Protein AF-A0A8B8C0D7-F1 (afdb_monomer_lite)

Structure (mmCIF, N/CA/C/O backbone):
data_AF-A0A8B8C0D7-F1
#
_entry.id   AF-A0A8B8C0D7-F1
#
loop_
_atom_site.group_PDB
_atom_site.id
_atom_site.type_symbol
_atom_site.label_atom_id
_atom_site.label_alt_id
_atom_site.label_comp_id
_atom_site.label_asym_id
_atom_site.label_entity_id
_atom_site.label_seq_id
_atom_site.pdbx_PDB_ins_code
_atom_site.Cartn_x
_atom_site.Cartn_y
_atom_site.Cartn_z
_atom_site.occupancy
_atom_site.B_iso_or_equiv
_atom_site.auth_seq_id
_atom_site.auth_comp_id
_atom_site.auth_asym_id
_atom_site.auth_atom_id
_atom_site.pdbx_PDB_model_num
ATOM 1 N N . MET A 1 1 ? -7.163 6.915 14.877 1.00 91.88 1 MET A N 1
ATOM 2 C CA . MET A 1 1 ? -5.718 7.206 14.877 1.00 91.88 1 MET A CA 1
ATOM 3 C C . MET A 1 1 ? -5.499 8.555 14.235 1.00 91.88 1 MET A C 1
ATOM 5 O O . MET A 1 1 ? -6.005 8.789 13.142 1.00 91.88 1 MET A O 1
ATOM 9 N N . ASN A 1 2 ? -4.815 9.434 14.960 1.00 86.81 2 ASN A N 1
ATOM 10 C CA . ASN A 1 2 ? -4.414 10.764 14.515 1.00 86.81 2 ASN A CA 1
ATOM 11 C C . ASN A 1 2 ? -2.923 10.768 14.132 1.00 86.81 2 ASN A C 1
ATOM 13 O O . ASN A 1 2 ? -2.223 9.763 14.291 1.00 86.81 2 ASN A O 1
ATOM 17 N N . THR A 1 3 ? -2.443 11.917 13.668 1.00 92.38 3 THR A N 1
ATOM 18 C CA . THR A 1 3 ? -1.058 12.154 13.246 1.00 92.38 3 THR A CA 1
ATOM 19 C C . THR A 1 3 ? -0.028 11.743 14.313 1.00 92.38 3 THR A C 1
ATOM 21 O O . THR A 1 3 ? 0.930 11.038 14.000 1.00 92.38 3 THR A O 1
ATOM 24 N N . ASP A 1 4 ? -0.267 12.049 15.593 1.00 93.44 4 ASP A N 1
ATOM 25 C CA . ASP A 1 4 ? 0.652 11.710 16.698 1.00 93.44 4 ASP A CA 1
ATOM 26 C C . ASP A 1 4 ? 0.852 10.205 16.900 1.00 93.44 4 ASP A C 1
ATOM 28 O O . ASP A 1 4 ? 1.924 9.746 17.308 1.00 93.44 4 ASP A O 1
ATOM 32 N N . PHE A 1 5 ? -0.195 9.406 16.678 1.00 93.12 5 PHE A N 1
ATOM 33 C CA . PHE A 1 5 ? -0.072 7.953 16.754 1.00 93.12 5 PHE A CA 1
ATOM 34 C C . PHE A 1 5 ? 0.804 7.423 15.615 1.00 93.12 5 PHE A C 1
ATOM 36 O O . PHE A 1 5 ? 1.682 6.595 15.854 1.00 93.12 5 PHE A O 1
ATOM 43 N N . ILE A 1 6 ? 0.608 7.946 14.403 1.00 93.69 6 ILE A N 1
ATOM 44 C CA . ILE A 1 6 ? 1.348 7.531 13.206 1.00 93.69 6 ILE A CA 1
ATOM 45 C C . ILE A 1 6 ? 2.828 7.890 13.336 1.00 93.69 6 ILE A C 1
ATOM 47 O O . ILE A 1 6 ? 3.685 7.048 13.077 1.00 93.69 6 ILE A O 1
ATOM 51 N N . ILE A 1 7 ? 3.142 9.098 13.814 1.00 94.38 7 ILE A N 1
ATOM 52 C CA . ILE A 1 7 ? 4.524 9.550 14.044 1.00 94.38 7 ILE A CA 1
ATOM 53 C C . ILE A 1 7 ? 5.282 8.580 14.953 1.00 94.38 7 ILE A C 1
ATOM 55 O O . ILE A 1 7 ? 6.416 8.208 14.652 1.00 94.38 7 ILE A O 1
ATOM 59 N N . ARG A 1 8 ? 4.654 8.126 16.043 1.00 95.44 8 ARG A N 1
ATOM 60 C CA . ARG A 1 8 ? 5.284 7.208 17.006 1.00 95.44 8 ARG A CA 1
ATOM 61 C C . ARG A 1 8 ? 5.615 5.836 16.419 1.00 95.44 8 ARG A C 1
ATOM 63 O O . ARG A 1 8 ? 6.541 5.192 16.900 1.00 95.44 8 ARG A O 1
ATOM 70 N N . HIS A 1 9 ? 4.906 5.415 15.375 1.00 94.69 9 HIS A N 1
ATOM 71 C CA . HIS A 1 9 ? 5.051 4.088 14.773 1.00 94.69 9 HIS A CA 1
ATOM 72 C C . HIS A 1 9 ? 5.663 4.116 13.369 1.00 94.69 9 HIS A C 1
ATOM 74 O O . HIS A 1 9 ? 5.834 3.073 12.740 1.00 94.69 9 HIS A O 1
ATOM 80 N N . VAL A 1 10 ? 6.060 5.297 12.894 1.00 92.06 10 VAL A N 1
ATOM 81 C CA . VAL A 1 10 ? 6.500 5.545 11.518 1.00 92.06 10 VAL A CA 1
ATOM 82 C C . VAL A 1 10 ? 7.591 4.584 11.042 1.00 92.06 10 VAL A C 1
ATOM 84 O O . VAL A 1 10 ? 7.508 4.043 9.944 1.00 92.06 10 VAL A O 1
ATOM 87 N N . ASN A 1 11 ? 8.598 4.324 11.878 1.00 92.75 11 ASN A N 1
ATOM 88 C CA . ASN A 1 11 ? 9.722 3.465 11.509 1.00 92.75 11 ASN A CA 1
ATOM 89 C C . ASN A 1 11 ? 9.297 2.000 11.399 1.00 92.75 11 ASN A C 1
ATOM 91 O O . ASN A 1 11 ? 9.742 1.308 10.490 1.00 92.75 11 ASN A O 1
ATOM 95 N N . SER A 1 12 ? 8.414 1.548 12.293 1.00 92.94 12 SER A N 1
ATOM 96 C CA . SER A 1 12 ? 7.877 0.190 12.238 1.00 92.94 12 SER A CA 1
ATOM 97 C C . SER A 1 12 ? 7.026 -0.007 10.990 1.00 92.94 12 SER A C 1
ATOM 99 O O . SER A 1 12 ? 7.194 -1.013 10.318 1.00 92.94 12 SER A O 1
ATOM 101 N N . ILE A 1 13 ? 6.174 0.963 10.644 1.00 92.69 13 ILE A N 1
ATOM 102 C CA . ILE A 1 13 ? 5.335 0.887 9.443 1.00 92.69 13 ILE A CA 1
ATOM 103 C C . ILE A 1 13 ? 6.208 0.791 8.199 1.00 92.69 13 ILE A C 1
ATOM 105 O O . ILE A 1 13 ? 6.024 -0.134 7.418 1.00 92.69 13 ILE A O 1
ATOM 109 N N . VAL A 1 14 ? 7.164 1.718 8.036 1.00 92.88 14 VAL A N 1
ATOM 110 C CA . VAL A 1 14 ? 8.080 1.746 6.883 1.00 92.88 14 VAL A CA 1
ATOM 111 C C . VAL A 1 14 ? 8.821 0.421 6.755 1.00 92.88 14 VAL A C 1
ATOM 113 O O . VAL A 1 14 ? 8.879 -0.127 5.660 1.00 92.88 14 VAL A O 1
ATOM 116 N N . HIS A 1 15 ? 9.334 -0.113 7.864 1.00 91.75 15 HIS A N 1
ATOM 117 C CA . HIS A 1 15 ? 10.017 -1.399 7.861 1.00 91.75 15 HIS A CA 1
ATOM 118 C C . HIS A 1 15 ? 9.101 -2.528 7.376 1.00 91.75 15 HIS A C 1
ATOM 120 O O . HIS A 1 15 ? 9.443 -3.221 6.424 1.00 91.75 15 HIS A O 1
ATOM 126 N N . THR A 1 16 ? 7.899 -2.650 7.942 1.00 90.06 16 THR A N 1
ATOM 127 C CA . THR A 1 16 ? 6.956 -3.703 7.554 1.00 90.06 16 THR A CA 1
ATOM 128 C C . THR A 1 16 ? 6.542 -3.599 6.088 1.00 90.06 16 THR A C 1
ATOM 130 O O . THR A 1 16 ? 6.555 -4.596 5.374 1.00 90.06 16 THR A O 1
ATOM 133 N N . VAL A 1 17 ? 6.219 -2.406 5.579 1.00 91.75 17 VAL A N 1
ATOM 134 C CA . VAL A 1 17 ? 5.847 -2.286 4.158 1.00 91.75 17 VAL A CA 1
ATOM 135 C C . VAL A 1 17 ? 7.032 -2.522 3.216 1.00 91.75 17 VAL A C 1
ATOM 137 O O . VAL A 1 17 ? 6.827 -2.981 2.093 1.00 91.75 17 VAL A O 1
ATOM 140 N N . GLN A 1 18 ? 8.268 -2.262 3.654 1.00 91.88 18 GLN A N 1
ATOM 141 C CA . GLN A 1 18 ? 9.473 -2.641 2.911 1.00 91.88 18 GLN A CA 1
ATOM 142 C C . GLN A 1 18 ? 9.661 -4.159 2.872 1.00 91.88 18 GLN A C 1
ATOM 144 O O . GLN A 1 18 ? 9.991 -4.690 1.814 1.00 91.88 18 GLN A O 1
ATOM 149 N N . GLU A 1 19 ? 9.424 -4.859 3.983 1.00 90.06 19 GLU A N 1
ATOM 150 C CA . GLU A 1 19 ? 9.441 -6.327 4.023 1.00 90.06 19 GLU A CA 1
ATOM 151 C C . GLU A 1 19 ? 8.391 -6.920 3.083 1.00 90.06 19 GLU A C 1
ATOM 153 O O . GLU A 1 19 ? 8.701 -7.829 2.317 1.00 90.06 19 GLU A O 1
ATOM 158 N N . ILE A 1 20 ? 7.177 -6.358 3.074 1.00 90.81 20 ILE A N 1
ATOM 159 C CA . ILE A 1 20 ? 6.107 -6.761 2.153 1.00 90.81 20 ILE A CA 1
ATOM 160 C C . ILE A 1 20 ? 6.536 -6.554 0.701 1.00 90.81 20 ILE A C 1
ATOM 162 O O . ILE A 1 20 ? 6.478 -7.477 -0.099 1.00 90.81 20 ILE A O 1
ATOM 166 N N . MET A 1 21 ? 7.005 -5.354 0.361 1.00 91.50 21 MET A N 1
ATOM 167 C CA . MET A 1 21 ? 7.424 -5.010 -0.999 1.00 91.50 21 MET A CA 1
ATOM 168 C C . MET A 1 21 ? 8.555 -5.898 -1.526 1.00 91.50 21 MET A C 1
ATOM 170 O O . MET A 1 21 ? 8.595 -6.198 -2.719 1.00 91.50 21 MET A O 1
ATOM 174 N N . ASN A 1 22 ? 9.473 -6.294 -0.647 1.00 91.25 22 ASN A N 1
ATOM 175 C CA . ASN A 1 22 ? 10.624 -7.125 -0.985 1.00 91.25 22 ASN A CA 1
ATOM 176 C C . ASN A 1 22 ? 10.360 -8.623 -0.803 1.00 91.25 22 ASN A C 1
ATOM 178 O O . ASN A 1 22 ? 11.262 -9.431 -1.043 1.00 91.25 22 ASN A O 1
ATOM 182 N N . CYS A 1 23 ? 9.145 -9.005 -0.407 1.00 88.38 23 CYS A N 1
ATOM 183 C CA . CYS A 1 23 ? 8.734 -10.394 -0.386 1.00 88.38 23 CYS A CA 1
ATOM 184 C C . CYS A 1 23 ? 8.719 -10.940 -1.817 1.00 88.38 23 CYS A C 1
ATOM 186 O O . CYS A 1 23 ? 8.196 -10.310 -2.733 1.00 88.38 23 CYS A O 1
ATOM 188 N N . SER A 1 24 ? 9.296 -12.122 -2.016 1.00 71.19 24 SER A N 1
ATOM 189 C CA . SER A 1 24 ? 9.140 -12.883 -3.251 1.00 71.19 24 SER A CA 1
ATOM 190 C C . SER A 1 24 ? 8.307 -14.131 -2.975 1.00 71.19 24 SER A C 1
ATOM 192 O O . SER A 1 24 ? 8.417 -14.742 -1.908 1.00 71.19 24 SER A O 1
ATOM 194 N N . LEU A 1 25 ? 7.497 -14.543 -3.956 1.00 65.62 25 LEU A N 1
ATOM 195 C CA . LEU A 1 25 ? 6.599 -15.707 -3.864 1.00 65.62 25 LEU A CA 1
ATOM 196 C C . LEU A 1 25 ? 7.310 -16.994 -3.397 1.00 65.62 25 LEU A C 1
ATOM 198 O O . LEU A 1 25 ? 6.703 -17.856 -2.773 1.00 65.62 25 LEU A O 1
ATOM 202 N N . THR A 1 26 ? 8.613 -17.121 -3.659 1.00 61.94 26 THR A N 1
ATOM 203 C CA . THR A 1 26 ? 9.415 -18.315 -3.348 1.00 61.94 26 THR A CA 1
ATOM 204 C C . THR A 1 26 ? 9.836 -18.447 -1.880 1.00 61.94 26 THR A C 1
ATOM 206 O O . THR A 1 26 ? 10.323 -19.510 -1.496 1.00 61.94 26 THR A O 1
ATOM 209 N N . LYS A 1 27 ? 9.683 -17.402 -1.054 1.00 58.84 27 LYS A N 1
ATOM 210 C CA . LYS A 1 27 ? 10.124 -17.377 0.359 1.00 58.84 27 LYS A CA 1
ATOM 211 C C . LYS A 1 27 ? 9.034 -16.918 1.332 1.00 58.84 27 LYS A C 1
ATOM 213 O O . LYS A 1 27 ? 9.340 -16.514 2.451 1.00 58.84 27 LYS A O 1
ATOM 218 N N . CYS A 1 28 ? 7.782 -16.949 0.895 1.00 65.06 28 CYS A N 1
ATOM 219 C CA . CYS A 1 28 ? 6.671 -16.356 1.617 1.00 65.06 28 CYS A CA 1
ATOM 220 C C . CYS A 1 28 ? 5.963 -17.359 2.549 1.00 65.06 28 CYS A C 1
ATOM 222 O O . CYS A 1 28 ? 5.575 -18.444 2.117 1.00 65.06 28 CYS A O 1
ATOM 224 N N . ASP A 1 29 ? 5.751 -16.966 3.810 1.00 60.62 29 ASP A N 1
ATOM 225 C CA . ASP A 1 29 ? 4.676 -17.503 4.651 1.00 60.62 29 ASP A CA 1
ATOM 226 C C . ASP A 1 29 ? 3.461 -16.577 4.466 1.00 60.62 29 ASP A C 1
ATOM 228 O O . ASP A 1 29 ? 3.431 -15.466 4.992 1.00 60.62 29 ASP A O 1
ATOM 232 N N . ALA A 1 30 ? 2.503 -17.003 3.636 1.00 58.44 30 ALA A N 1
ATOM 233 C CA . ALA A 1 30 ? 1.482 -16.179 2.967 1.00 58.44 30 ALA A CA 1
ATOM 234 C C . ALA A 1 30 ? 0.504 -15.406 3.874 1.00 58.44 30 ALA A C 1
ATOM 236 O O . ALA A 1 30 ? -0.431 -14.773 3.389 1.00 58.44 30 ALA A O 1
ATOM 237 N N . THR A 1 31 ? 0.674 -15.441 5.191 1.00 60.56 31 THR A N 1
ATOM 238 C CA . THR A 1 31 ? -0.367 -15.034 6.139 1.00 60.56 31 THR A CA 1
ATOM 239 C C . THR A 1 31 ? -0.531 -13.519 6.326 1.00 60.56 31 THR A C 1
ATOM 241 O O . THR A 1 31 ? -1.497 -13.115 6.975 1.00 60.56 31 THR A O 1
ATOM 244 N N . GLN A 1 32 ? 0.360 -12.667 5.791 1.00 70.50 32 GLN A N 1
ATOM 245 C CA . GLN A 1 32 ? 0.400 -11.235 6.167 1.00 70.50 32 GLN A CA 1
ATOM 246 C C . GLN A 1 32 ? 0.506 -10.215 5.019 1.00 70.50 32 GLN A C 1
ATOM 248 O O . GLN A 1 32 ? 0.635 -9.025 5.294 1.00 70.50 32 GLN A O 1
ATOM 253 N N . HIS A 1 33 ? 0.455 -10.633 3.751 1.00 80.38 33 HIS A N 1
ATOM 254 C CA . HIS A 1 33 ? 0.570 -9.701 2.614 1.00 80.38 33 HIS A CA 1
ATOM 255 C C . HIS A 1 33 ? -0.037 -10.227 1.306 1.00 80.38 33 HIS A C 1
ATOM 257 O O . HIS A 1 33 ? 0.522 -10.060 0.223 1.00 80.38 33 HIS A O 1
ATOM 263 N N . GLU A 1 34 ? -1.214 -10.844 1.396 1.00 88.31 34 GLU A N 1
ATOM 264 C CA . GLU A 1 34 ? -1.964 -11.380 0.250 1.00 88.31 34 GLU A CA 1
ATOM 265 C C . GLU A 1 34 ? -2.118 -10.356 -0.890 1.00 88.31 34 GLU A C 1
ATOM 267 O O . GLU A 1 34 ? -1.783 -10.661 -2.032 1.00 88.31 34 GLU A O 1
ATOM 272 N N . ARG A 1 35 ? -2.467 -9.096 -0.577 1.00 91.31 35 ARG A N 1
ATOM 273 C CA . ARG A 1 35 ? -2.592 -8.007 -1.569 1.00 91.31 35 ARG A CA 1
ATOM 274 C C . ARG A 1 35 ? -1.337 -7.773 -2.409 1.00 91.31 35 ARG A C 1
ATOM 276 O O . ARG A 1 35 ? -1.439 -7.361 -3.563 1.00 91.31 35 ARG A O 1
ATOM 283 N N . HIS A 1 36 ? -0.150 -7.976 -1.837 1.00 92.50 36 HIS A N 1
ATOM 284 C CA . HIS A 1 36 ? 1.102 -7.843 -2.581 1.00 92.50 36 HIS A CA 1
ATOM 285 C C . HIS A 1 36 ? 1.232 -8.957 -3.624 1.00 92.50 36 HIS A C 1
ATOM 287 O O . HIS A 1 36 ? 1.577 -8.681 -4.771 1.00 92.50 36 HIS A O 1
ATOM 293 N N . HIS A 1 37 ? 0.900 -10.192 -3.252 1.00 90.75 37 HIS A N 1
ATOM 294 C CA . HIS A 1 37 ? 0.949 -11.331 -4.165 1.00 90.75 37 HIS A CA 1
ATOM 295 C C . HIS A 1 37 ? -0.131 -11.271 -5.240 1.00 90.75 37 HIS A C 1
ATOM 297 O O . HIS A 1 37 ? 0.189 -11.483 -6.405 1.00 90.75 37 HIS A O 1
ATOM 303 N N . GLU A 1 38 ? -1.358 -10.881 -4.886 1.00 91.75 38 GLU A N 1
ATOM 304 C CA . GLU A 1 38 ? -2.419 -10.620 -5.867 1.00 91.75 38 GLU A CA 1
ATOM 305 C C . GLU A 1 38 ? -1.968 -9.591 -6.913 1.00 91.75 38 GLU A C 1
ATOM 307 O O . GLU A 1 38 ? -2.233 -9.748 -8.104 1.00 91.75 38 GLU A O 1
ATOM 312 N N . PHE A 1 39 ? -1.250 -8.548 -6.480 1.00 93.31 39 PHE A N 1
ATOM 313 C CA . PHE A 1 39 ? -0.713 -7.545 -7.393 1.00 93.31 39 PHE A CA 1
ATOM 314 C C . PHE A 1 39 ? 0.405 -8.093 -8.280 1.00 93.31 39 PHE A C 1
ATOM 316 O O . PHE A 1 39 ? 0.445 -7.750 -9.456 1.00 93.31 39 PHE A O 1
ATOM 323 N N . LEU A 1 40 ? 1.322 -8.906 -7.747 1.00 91.50 40 LEU A N 1
ATOM 324 C CA . LEU A 1 40 ? 2.380 -9.523 -8.555 1.00 91.50 40 LEU A CA 1
ATOM 325 C C . LEU A 1 40 ? 1.816 -10.476 -9.614 1.00 91.50 40 LEU A C 1
ATOM 327 O O . LEU A 1 40 ? 2.356 -10.539 -10.717 1.00 91.50 40 LEU A O 1
ATOM 331 N N . GLU A 1 41 ? 0.750 -11.202 -9.280 1.00 91.50 41 GLU A N 1
ATOM 332 C CA . GLU A 1 41 ? 0.109 -12.160 -10.178 1.00 91.50 41 GLU A CA 1
ATOM 333 C C . GLU A 1 41 ? -0.668 -11.462 -11.304 1.00 91.50 41 GLU A C 1
ATOM 335 O O . GLU A 1 41 ? -0.486 -11.801 -12.474 1.00 91.50 41 GLU A O 1
ATOM 340 N N . ASP A 1 42 ? -1.506 -10.470 -10.972 1.00 92.50 42 ASP A N 1
ATOM 341 C CA . ASP A 1 42 ? -2.313 -9.738 -11.957 1.00 92.50 42 ASP A CA 1
ATOM 342 C C . ASP A 1 42 ? -2.541 -8.259 -11.557 1.00 92.50 42 ASP A C 1
ATOM 344 O O . ASP A 1 42 ? -3.577 -7.899 -10.973 1.00 92.50 42 ASP A O 1
ATOM 348 N N . PRO A 1 43 ? -1.607 -7.353 -11.918 1.00 92.25 43 PRO A N 1
ATOM 349 C CA . PRO A 1 43 ? -1.733 -5.924 -11.632 1.00 92.25 43 PRO A CA 1
ATOM 350 C C . PRO A 1 43 ? -2.987 -5.282 -12.247 1.00 92.25 43 PRO A C 1
ATOM 352 O O . PRO A 1 43 ? -3.556 -4.344 -11.677 1.00 92.25 43 PRO A O 1
ATOM 355 N N . GLU A 1 44 ? -3.427 -5.755 -13.419 1.00 92.12 44 GLU A N 1
ATOM 356 C CA . GLU A 1 44 ? -4.585 -5.194 -14.119 1.00 92.12 44 GLU A CA 1
ATOM 357 C C . GLU A 1 44 ? -5.891 -5.542 -13.417 1.00 92.12 44 GLU A C 1
ATOM 359 O O . GLU A 1 44 ? -6.772 -4.683 -13.287 1.00 92.12 44 GLU A O 1
ATOM 364 N N . LYS A 1 45 ? -6.029 -6.786 -12.955 1.00 93.25 45 LYS A N 1
ATOM 365 C CA . LYS A 1 45 ? -7.172 -7.208 -12.148 1.00 93.25 45 LYS A CA 1
ATOM 366 C C . LYS A 1 45 ? -7.223 -6.429 -10.843 1.00 93.25 45 LYS A C 1
ATOM 368 O O . LYS A 1 45 ? -8.260 -5.837 -10.550 1.00 93.25 45 LYS A O 1
ATOM 373 N N . VAL A 1 46 ? -6.103 -6.313 -10.122 1.00 93.44 46 VAL A N 1
ATOM 374 C CA . VAL A 1 46 ? -6.054 -5.514 -8.884 1.00 93.44 46 VAL A CA 1
ATOM 375 C C . VAL A 1 46 ? -6.465 -4.066 -9.147 1.00 93.44 46 VAL A C 1
ATOM 377 O O . VAL A 1 46 ? -7.244 -3.504 -8.374 1.00 93.44 46 VAL A O 1
ATOM 380 N N . TYR A 1 47 ? -6.019 -3.464 -10.252 1.00 91.62 47 TYR A N 1
ATOM 381 C CA . TYR A 1 47 ? -6.474 -2.133 -10.651 1.00 91.62 47 TYR A CA 1
ATOM 382 C C . TYR A 1 47 ? -7.993 -2.084 -10.868 1.00 91.62 47 TYR A C 1
ATOM 384 O O . TYR A 1 47 ? -8.672 -1.248 -10.264 1.00 91.62 47 TYR A O 1
ATOM 392 N N . LYS A 1 48 ? -8.549 -2.979 -11.695 1.00 90.88 48 LYS A N 1
ATOM 393 C CA . LYS A 1 48 ? -9.993 -3.022 -11.991 1.00 90.88 48 LYS A CA 1
ATOM 394 C C . LYS A 1 48 ? -10.816 -3.174 -10.713 1.00 90.88 48 LYS A C 1
ATOM 396 O O . LYS A 1 48 ? -11.774 -2.426 -10.531 1.00 90.88 48 LYS A O 1
ATOM 401 N N . ASP A 1 49 ? -10.367 -4.022 -9.797 1.00 91.12 49 ASP A N 1
ATOM 402 C CA . ASP A 1 49 ? -11.067 -4.323 -8.551 1.00 91.12 49 ASP A CA 1
ATOM 403 C C . ASP A 1 49 ? -10.969 -3.200 -7.506 1.00 91.12 49 ASP A C 1
ATOM 405 O O . ASP A 1 49 ? -11.806 -3.140 -6.605 1.00 91.12 49 ASP A O 1
ATOM 409 N N . ASN A 1 50 ? -9.973 -2.307 -7.591 1.00 91.69 50 ASN A N 1
ATOM 410 C CA . ASN A 1 50 ? -9.693 -1.324 -6.533 1.00 91.69 50 ASN A CA 1
ATOM 411 C C . ASN A 1 50 ? -9.787 0.150 -6.956 1.00 91.69 50 ASN A C 1
ATOM 413 O O . ASN A 1 50 ? -9.951 1.008 -6.090 1.00 91.69 50 ASN A O 1
ATOM 417 N N . HIS A 1 51 ? -9.710 0.493 -8.245 1.00 89.81 51 HIS A N 1
ATOM 418 C CA . HIS A 1 51 ? -9.616 1.898 -8.674 1.00 89.81 51 HIS A CA 1
ATOM 419 C C . HIS A 1 51 ? -10.841 2.763 -8.336 1.00 89.81 51 HIS A C 1
ATOM 421 O O . HIS A 1 51 ? -10.697 3.979 -8.197 1.00 89.81 51 HIS A O 1
ATOM 427 N N . LEU A 1 52 ? -12.011 2.145 -8.147 1.00 90.31 52 LEU A N 1
ATOM 428 C CA . LEU A 1 52 ? -13.256 2.804 -7.724 1.00 90.31 52 LEU A CA 1
ATOM 429 C C . LEU A 1 52 ? -13.585 2.591 -6.242 1.00 90.31 52 LEU A C 1
ATOM 431 O O . LEU A 1 52 ? -14.692 2.921 -5.815 1.00 90.31 52 LEU A O 1
ATOM 435 N N . LYS A 1 53 ? -12.654 2.029 -5.466 1.00 90.56 53 LYS A N 1
ATOM 436 C CA . LYS A 1 53 ? -12.820 1.813 -4.031 1.00 90.56 53 LYS A CA 1
ATOM 437 C C . LYS A 1 53 ? -12.147 2.921 -3.220 1.00 90.56 53 LYS A C 1
ATOM 439 O O . LYS A 1 53 ? -11.087 3.432 -3.591 1.00 90.56 53 LYS A O 1
ATOM 444 N N . TYR A 1 54 ? -12.778 3.315 -2.119 1.00 89.31 54 TYR A N 1
ATOM 445 C CA . TYR A 1 54 ? -12.326 4.387 -1.224 1.00 89.31 54 TYR A CA 1
ATOM 446 C C . TYR A 1 54 ? -12.777 4.114 0.222 1.00 89.31 54 TYR A C 1
ATOM 448 O O . TYR A 1 54 ? -13.478 3.146 0.490 1.00 89.31 54 TYR A O 1
ATOM 456 N N . CYS A 1 55 ? -12.365 4.958 1.173 1.00 91.44 55 CYS A N 1
ATOM 457 C CA . CYS A 1 55 ? -12.714 4.852 2.601 1.00 91.44 55 CYS A CA 1
ATOM 458 C C . CYS A 1 55 ? -12.150 3.636 3.371 1.00 91.44 55 CYS A C 1
ATOM 460 O O . CYS A 1 55 ? -12.614 3.347 4.479 1.00 91.44 55 CYS A O 1
ATOM 462 N N . PHE A 1 56 ? -11.110 2.974 2.860 1.00 95.19 56 PHE A N 1
ATOM 463 C CA . PHE A 1 56 ? -10.424 1.888 3.568 1.00 95.19 56 PHE A CA 1
ATOM 464 C C . PHE A 1 56 ? -9.922 2.320 4.961 1.00 95.19 56 PHE A C 1
ATOM 466 O O . PHE A 1 56 ? -9.201 3.309 5.094 1.00 95.19 56 PHE A O 1
ATOM 473 N N . GLY A 1 57 ? -10.309 1.586 6.007 1.00 95.75 57 GLY A N 1
ATOM 474 C CA . GLY A 1 57 ? -9.898 1.836 7.392 1.00 95.75 57 GLY A CA 1
ATOM 475 C C . GLY A 1 57 ? -10.472 3.093 8.062 1.00 95.75 57 GLY A C 1
ATOM 476 O O . GLY A 1 57 ? -10.020 3.445 9.149 1.00 95.75 57 GLY A O 1
ATOM 477 N N . THR A 1 58 ? -11.474 3.769 7.493 1.00 94.81 58 THR A N 1
ATOM 478 C CA . THR A 1 58 ? -11.988 5.071 7.993 1.00 94.81 58 THR A CA 1
ATOM 479 C C . THR A 1 58 ? -12.567 5.053 9.412 1.00 94.81 58 THR A C 1
ATOM 481 O O . THR A 1 58 ? -12.623 6.094 10.061 1.00 94.81 58 THR A O 1
ATOM 484 N N . LYS A 1 59 ? -12.940 3.884 9.951 1.00 95.25 59 LYS A N 1
ATOM 485 C CA . LYS A 1 59 ? -13.286 3.733 11.382 1.00 95.25 59 LYS A CA 1
ATOM 486 C C . LYS A 1 59 ? -12.079 3.883 12.314 1.00 95.25 59 LYS A C 1
ATOM 488 O O . LYS A 1 59 ? -12.249 4.158 13.498 1.00 95.25 59 LYS A O 1
ATOM 493 N N . TYR A 1 60 ? -10.872 3.674 11.796 1.00 96.31 60 TYR A N 1
ATOM 494 C CA . TYR A 1 60 ? -9.643 3.572 12.574 1.00 96.31 60 TYR A CA 1
ATOM 495 C C . TYR A 1 60 ? -8.672 4.717 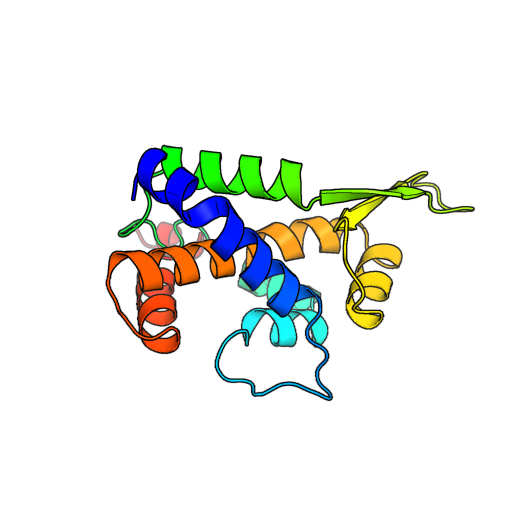12.325 1.00 96.31 60 TYR A C 1
ATOM 497 O O . TYR A 1 60 ? -7.908 5.050 13.226 1.00 96.31 60 TYR A O 1
ATOM 505 N N . ILE A 1 61 ? -8.680 5.341 11.150 1.00 95.50 61 ILE A N 1
ATOM 506 C CA . ILE A 1 61 ? -7.784 6.447 10.796 1.00 95.50 61 ILE A CA 1
ATOM 507 C C . ILE A 1 61 ? -8.596 7.662 10.346 1.00 95.50 61 ILE A C 1
ATOM 509 O O . ILE A 1 61 ? -9.565 7.530 9.602 1.00 95.50 61 ILE A O 1
ATOM 513 N N . THR A 1 62 ? -8.231 8.848 10.841 1.00 94.88 62 THR A N 1
ATOM 514 C CA . THR A 1 62 ? -8.861 10.102 10.402 1.00 94.88 62 THR A CA 1
ATOM 515 C C . THR A 1 62 ? -8.382 10.472 8.998 1.00 94.88 62 THR A C 1
ATOM 517 O O . THR A 1 62 ? -7.323 10.020 8.570 1.00 94.88 62 THR A O 1
ATOM 520 N N . ALA A 1 63 ? -9.124 11.327 8.286 1.00 93.25 63 ALA A N 1
ATOM 521 C CA . ALA A 1 63 ? -8.701 11.813 6.969 1.00 93.25 63 ALA A CA 1
ATOM 522 C C . ALA A 1 63 ? -7.321 12.498 7.023 1.00 93.25 63 ALA A C 1
ATOM 524 O O . ALA A 1 63 ? -6.447 12.171 6.228 1.00 93.25 63 ALA A O 1
ATOM 525 N N . GLU A 1 64 ? -7.102 13.357 8.024 1.00 95.50 64 GLU A N 1
ATOM 526 C CA . GLU A 1 64 ? -5.806 14.002 8.279 1.00 95.50 64 GLU A CA 1
ATOM 527 C C . GLU A 1 64 ? -4.694 12.973 8.539 1.00 95.50 64 GLU A C 1
ATOM 529 O O . GLU A 1 64 ? -3.613 13.057 7.961 1.00 95.50 64 GLU A O 1
ATOM 534 N N . GLY A 1 65 ? -4.964 11.956 9.366 1.00 95.56 65 GLY A N 1
ATOM 535 C CA . GLY A 1 65 ? -3.997 10.895 9.635 1.00 95.56 65 GLY A CA 1
ATOM 536 C C . GLY A 1 65 ? -3.662 10.089 8.379 1.00 95.56 65 GLY A C 1
ATOM 537 O O . GLY A 1 65 ? -2.502 9.755 8.154 1.00 95.56 65 GLY A O 1
ATOM 538 N N . PHE A 1 66 ? -4.656 9.799 7.539 1.00 95.25 66 PHE A N 1
ATOM 539 C CA . PHE A 1 66 ? -4.456 9.079 6.283 1.00 95.25 66 PHE A CA 1
ATOM 540 C C . PHE A 1 66 ? -3.616 9.895 5.293 1.00 95.25 66 PHE A C 1
ATOM 542 O O . PHE A 1 66 ? -2.674 9.365 4.705 1.00 95.25 66 PHE A O 1
ATOM 549 N N . GLU A 1 67 ? -3.904 11.190 5.150 1.00 95.31 67 GLU A N 1
ATOM 550 C CA . GLU A 1 67 ? -3.110 12.107 4.327 1.00 95.31 67 GLU A CA 1
ATOM 551 C C . GLU A 1 67 ? -1.665 12.201 4.831 1.00 95.31 67 GLU A C 1
ATOM 553 O O . GLU A 1 67 ? -0.718 12.087 4.049 1.00 95.31 67 GLU A O 1
ATOM 558 N N . TYR A 1 68 ? -1.479 12.325 6.148 1.00 96.06 68 TYR A N 1
ATOM 559 C CA . TYR A 1 68 ? -0.153 12.327 6.755 1.00 96.06 68 TYR A CA 1
ATOM 560 C C . TYR A 1 68 ? 0.610 11.025 6.473 1.00 96.06 68 TYR A C 1
ATOM 562 O O . TYR A 1 68 ? 1.770 11.068 6.062 1.00 96.06 68 TYR A O 1
ATOM 570 N N . LEU A 1 69 ? -0.039 9.869 6.658 1.00 96.06 69 LEU A N 1
ATOM 571 C CA . LEU A 1 69 ? 0.540 8.554 6.374 1.00 96.06 69 LEU A CA 1
ATOM 572 C C . LEU A 1 69 ? 0.986 8.449 4.913 1.00 96.06 69 LEU A C 1
ATOM 574 O O . LEU A 1 69 ? 2.110 8.022 4.648 1.00 96.06 69 LEU A O 1
ATOM 578 N N . GLN A 1 70 ? 0.130 8.870 3.981 1.00 95.06 70 GLN A N 1
ATOM 579 C CA . GLN A 1 70 ? 0.430 8.860 2.553 1.00 95.06 70 GLN A CA 1
ATOM 580 C C . GLN A 1 70 ? 1.654 9.717 2.230 1.00 95.06 70 GLN A C 1
ATOM 582 O O . GLN A 1 70 ? 2.581 9.236 1.578 1.00 95.06 70 GLN A O 1
ATOM 587 N N . ASN A 1 71 ? 1.678 10.961 2.708 1.00 95.25 71 ASN A N 1
ATOM 588 C CA . ASN A 1 71 ? 2.779 11.889 2.456 1.00 95.25 71 ASN A CA 1
ATOM 589 C C . ASN A 1 71 ? 4.093 11.382 3.056 1.00 95.25 71 ASN A C 1
ATOM 591 O O . ASN A 1 71 ? 5.140 11.457 2.418 1.00 95.25 71 ASN A O 1
ATOM 595 N N . MET A 1 72 ? 4.040 10.825 4.266 1.00 95.06 72 MET A N 1
ATOM 596 C CA . MET A 1 72 ? 5.208 10.257 4.929 1.00 95.06 72 MET A CA 1
ATOM 597 C C . MET A 1 72 ? 5.770 9.057 4.156 1.00 95.06 72 MET A C 1
ATOM 599 O O . MET A 1 72 ? 6.982 8.992 3.937 1.00 95.06 72 MET A O 1
ATOM 603 N N . LEU A 1 73 ? 4.916 8.126 3.719 1.00 94.38 73 LEU A N 1
ATOM 604 C CA . LEU A 1 73 ? 5.357 6.959 2.951 1.00 94.38 73 LEU A CA 1
ATOM 605 C C . LEU A 1 73 ? 5.913 7.366 1.585 1.00 94.38 73 LEU A C 1
ATOM 607 O O . LEU A 1 73 ? 6.959 6.852 1.194 1.00 94.38 73 LEU A O 1
ATOM 611 N N . ASP A 1 74 ? 5.285 8.321 0.892 1.00 92.88 74 ASP A N 1
ATOM 612 C CA . ASP A 1 74 ? 5.787 8.818 -0.395 1.00 92.88 74 ASP A CA 1
ATOM 613 C C . ASP A 1 74 ? 7.174 9.459 -0.221 1.00 92.88 74 ASP A C 1
ATOM 615 O O . ASP A 1 74 ? 8.108 9.108 -0.936 1.00 92.88 74 ASP A O 1
ATOM 619 N N . GLN A 1 75 ? 7.367 10.291 0.809 1.00 92.56 75 GLN A N 1
ATOM 620 C CA . GLN A 1 75 ? 8.665 10.912 1.100 1.00 92.56 75 GLN A CA 1
ATOM 621 C C . GLN A 1 75 ? 9.765 9.909 1.464 1.00 92.56 75 GLN A C 1
ATOM 623 O O . GLN A 1 75 ? 10.922 10.104 1.092 1.00 92.56 75 GLN A O 1
ATOM 628 N N . ARG A 1 76 ? 9.441 8.869 2.240 1.00 92.25 76 ARG A N 1
ATOM 629 C CA . ARG A 1 76 ? 10.449 7.928 2.758 1.00 92.25 76 ARG A CA 1
ATOM 630 C C . ARG A 1 76 ? 10.751 6.780 1.808 1.00 92.25 76 ARG A C 1
ATOM 632 O O . ARG A 1 76 ? 11.861 6.245 1.836 1.00 92.25 76 ARG A O 1
ATOM 639 N N . MET A 1 77 ? 9.773 6.374 1.007 1.00 91.62 77 MET A N 1
ATOM 640 C CA . M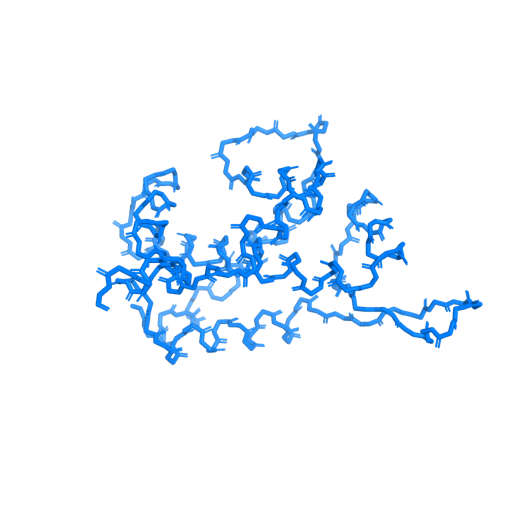ET A 1 77 ? 9.877 5.159 0.211 1.00 91.62 77 MET A CA 1
ATOM 641 C C . MET A 1 77 ? 9.887 5.411 -1.280 1.00 91.62 77 MET A C 1
ATOM 643 O O . MET A 1 77 ? 10.537 4.641 -1.976 1.00 91.62 77 MET A O 1
ATOM 647 N N . CYS A 1 78 ? 9.204 6.429 -1.801 1.00 90.75 78 CYS A N 1
ATOM 648 C CA . CYS A 1 78 ? 9.167 6.634 -3.243 1.00 90.75 78 CYS A CA 1
ATOM 649 C C . CYS A 1 78 ? 10.468 7.271 -3.740 1.00 90.75 78 CYS A C 1
ATOM 651 O O . CYS A 1 78 ? 11.091 8.114 -3.099 1.00 90.75 78 CYS A O 1
ATOM 653 N N . THR A 1 79 ? 10.881 6.868 -4.933 1.00 90.75 79 THR A N 1
ATOM 654 C CA . THR A 1 79 ? 11.994 7.468 -5.663 1.00 90.75 79 THR A CA 1
ATOM 655 C C . THR A 1 79 ? 11.694 7.447 -7.156 1.00 90.75 79 THR A C 1
ATOM 657 O O . THR A 1 79 ? 10.738 6.818 -7.611 1.00 90.75 79 THR A O 1
ATOM 660 N N . ASN A 1 80 ? 12.518 8.132 -7.939 1.00 87.31 80 ASN A N 1
ATOM 661 C CA . ASN A 1 80 ? 12.464 8.045 -9.390 1.00 87.31 80 ASN A CA 1
ATOM 662 C C . ASN A 1 80 ? 13.796 7.510 -9.909 1.00 87.31 80 ASN A C 1
ATOM 664 O O . ASN A 1 80 ? 14.852 8.051 -9.578 1.00 87.31 80 ASN A O 1
ATOM 668 N N . LYS A 1 81 ? 13.745 6.480 -10.754 1.00 87.19 81 LYS A N 1
ATOM 669 C CA . LYS A 1 81 ? 14.923 5.943 -11.445 1.00 87.19 81 LYS A CA 1
ATOM 670 C C . LYS A 1 81 ? 14.920 6.392 -12.901 1.00 87.19 81 LYS A C 1
ATOM 672 O O . LYS A 1 81 ? 13.864 6.589 -13.501 1.00 87.19 81 LYS A O 1
ATOM 677 N N . PHE A 1 82 ? 16.113 6.606 -13.450 1.00 84.81 82 PHE A N 1
ATOM 678 C CA . PHE A 1 82 ? 16.289 6.930 -14.863 1.00 84.81 82 PHE A CA 1
ATOM 679 C C . PHE A 1 82 ? 15.988 5.700 -15.721 1.00 84.81 82 PHE A C 1
ATOM 681 O O . PHE A 1 82 ? 16.411 4.600 -15.370 1.00 84.81 82 PHE A O 1
ATOM 688 N N . LEU A 1 83 ? 15.293 5.899 -16.842 1.00 81.25 83 LEU A N 1
ATOM 689 C CA . LEU A 1 83 ? 15.023 4.840 -17.813 1.00 81.25 83 LEU A CA 1
ATOM 690 C C . LEU A 1 83 ? 15.654 5.207 -19.165 1.00 81.25 83 LEU A C 1
ATOM 692 O O . LEU A 1 83 ? 15.054 5.956 -19.941 1.00 81.25 83 LEU A O 1
ATOM 696 N N . PRO A 1 84 ? 16.876 4.718 -19.453 1.00 77.81 84 PRO A N 1
ATOM 697 C CA . PRO A 1 84 ? 17.537 4.983 -20.723 1.00 77.81 84 PRO A CA 1
ATOM 698 C C . PRO A 1 84 ? 16.685 4.495 -21.900 1.00 77.81 84 PRO A C 1
ATOM 700 O O . PRO A 1 84 ? 16.203 3.366 -21.894 1.00 77.81 84 PRO A O 1
ATOM 703 N N . GLY A 1 85 ? 16.522 5.335 -22.924 1.00 77.50 85 GLY A N 1
ATOM 704 C CA . GLY A 1 85 ? 15.828 4.956 -24.160 1.00 77.50 85 GLY A CA 1
ATOM 705 C C . GLY A 1 85 ? 14.296 4.976 -24.099 1.00 77.50 85 GLY A C 1
ATOM 706 O O . GLY A 1 85 ? 13.661 4.586 -25.073 1.00 77.50 85 GLY A O 1
ATOM 707 N N . SER A 1 86 ? 13.692 5.452 -23.006 1.00 76.25 86 SER A N 1
ATOM 708 C CA . SER A 1 86 ? 12.242 5.661 -22.905 1.00 76.25 86 SER A CA 1
ATOM 709 C C . SER A 1 86 ? 11.855 7.126 -23.127 1.00 76.25 86 SER A C 1
ATOM 711 O O . SER A 1 86 ? 12.602 8.038 -22.769 1.00 76.25 86 SER A O 1
ATOM 713 N N . ILE A 1 87 ? 10.651 7.360 -23.668 1.00 71.25 87 ILE A N 1
ATOM 714 C CA . ILE A 1 87 ? 10.033 8.701 -23.705 1.00 71.25 87 ILE A CA 1
ATOM 715 C C . ILE A 1 87 ? 9.785 9.242 -22.291 1.00 71.25 87 ILE A C 1
ATOM 717 O O . ILE A 1 87 ? 9.798 10.451 -22.063 1.00 71.25 87 ILE A O 1
ATOM 721 N N . PHE A 1 88 ? 9.599 8.337 -21.329 1.00 67.75 88 PHE A N 1
ATOM 722 C CA . PHE A 1 88 ? 9.598 8.654 -19.915 1.00 67.75 88 PHE A CA 1
ATOM 723 C C . PHE A 1 88 ? 11.049 8.607 -19.453 1.00 67.75 88 PHE A C 1
ATOM 725 O O . PHE A 1 88 ? 11.602 7.542 -19.201 1.00 67.75 88 PHE A O 1
ATOM 732 N N . SER A 1 89 ? 11.681 9.775 -19.340 1.00 78.44 89 SER A N 1
ATOM 733 C CA . SER A 1 89 ? 13.072 9.883 -18.880 1.00 78.44 89 SER A CA 1
ATOM 734 C C . SER A 1 89 ? 13.285 9.295 -17.477 1.00 78.44 89 SER A C 1
ATOM 736 O O . SER A 1 89 ? 14.417 8.999 -17.091 1.00 78.44 89 SER A O 1
ATOM 738 N N . ARG A 1 90 ? 12.207 9.116 -16.700 1.00 82.06 90 ARG A N 1
ATOM 739 C CA . ARG A 1 90 ? 12.192 8.492 -15.375 1.00 82.06 90 ARG A CA 1
ATOM 740 C C . ARG A 1 90 ? 10.892 7.723 -15.142 1.00 82.06 90 ARG A C 1
ATOM 742 O O . ARG A 1 90 ? 9.858 8.088 -15.697 1.00 82.06 90 ARG A O 1
ATOM 749 N N . TYR A 1 91 ? 10.933 6.734 -14.256 1.00 82.56 91 TYR A N 1
ATOM 750 C CA . TYR A 1 91 ? 9.749 6.064 -13.706 1.00 82.56 91 TYR A CA 1
ATOM 751 C C . TYR A 1 91 ? 9.767 6.134 -12.178 1.00 82.56 91 TYR A C 1
ATOM 753 O O . TYR A 1 91 ? 10.837 6.181 -11.563 1.00 82.56 91 TYR A O 1
ATOM 761 N N . SER A 1 92 ? 8.579 6.165 -11.570 1.00 79.81 92 SER A N 1
ATOM 762 C CA . SER A 1 92 ? 8.434 6.090 -10.116 1.00 79.81 92 SER A CA 1
ATOM 763 C C . SER A 1 92 ? 8.583 4.642 -9.651 1.00 79.81 92 SER A C 1
ATOM 765 O O . SER A 1 92 ? 7.966 3.739 -10.208 1.00 79.81 92 SER A O 1
ATOM 767 N N . THR A 1 93 ? 9.402 4.437 -8.628 1.00 88.00 93 THR A N 1
ATOM 768 C CA . THR A 1 93 ? 9.627 3.152 -7.949 1.00 88.00 93 THR A CA 1
ATOM 769 C C . THR A 1 93 ? 9.911 3.432 -6.468 1.00 88.00 93 THR A C 1
ATOM 771 O O . THR A 1 93 ? 9.674 4.547 -5.996 1.00 88.00 93 THR A O 1
ATOM 774 N N . PHE A 1 94 ? 10.429 2.458 -5.723 1.00 89.56 94 PHE A N 1
ATOM 775 C CA . PHE A 1 94 ? 10.753 2.591 -4.309 1.00 89.56 94 PHE A CA 1
ATOM 776 C C . PHE A 1 94 ? 12.260 2.536 -4.038 1.00 89.56 94 PHE A C 1
ATOM 778 O O . PHE A 1 94 ? 13.013 1.831 -4.713 1.00 89.56 94 PHE A O 1
ATOM 785 N N . SER A 1 95 ? 12.706 3.291 -3.031 1.00 86.50 95 SER A N 1
ATOM 786 C CA . SER A 1 95 ? 14.108 3.537 -2.667 1.00 86.50 95 SER A CA 1
ATOM 787 C C . SER A 1 95 ? 14.883 2.281 -2.257 1.00 86.50 95 SER A C 1
ATOM 789 O O . SER A 1 95 ? 16.110 2.313 -2.225 1.00 86.50 95 SER A O 1
ATOM 791 N N . GLN A 1 96 ? 14.189 1.172 -1.984 1.00 85.19 96 GLN A N 1
ATOM 792 C CA . GLN A 1 96 ? 14.767 -0.102 -1.546 1.00 85.19 96 GLN A CA 1
ATOM 793 C C . GLN A 1 96 ? 14.006 -1.312 -2.115 1.00 85.19 96 GLN A C 1
ATOM 795 O O . GLN A 1 96 ? 13.880 -2.329 -1.441 1.00 85.19 96 GLN A O 1
ATOM 800 N N . CYS A 1 97 ? 13.457 -1.198 -3.330 1.00 89.62 97 CYS A N 1
ATOM 801 C CA . CYS A 1 97 ? 12.817 -2.329 -4.007 1.00 89.62 97 CYS A CA 1
ATOM 802 C C . CYS A 1 97 ? 13.876 -3.298 -4.550 1.00 89.62 97 CYS A C 1
ATOM 804 O O . CYS A 1 97 ? 14.609 -2.955 -5.480 1.00 89.62 97 CYS A O 1
ATOM 806 N N . THR A 1 98 ? 13.947 -4.494 -3.969 1.00 90.06 98 THR A N 1
ATOM 807 C CA . THR A 1 98 ? 14.785 -5.621 -4.416 1.00 90.06 98 THR A CA 1
ATOM 808 C C . THR A 1 98 ? 13.963 -6.750 -5.037 1.00 90.06 98 THR A C 1
ATOM 810 O O . THR A 1 98 ? 14.506 -7.805 -5.351 1.00 90.06 98 THR A O 1
ATOM 813 N N . ASN A 1 99 ? 12.649 -6.565 -5.172 1.00 90.94 99 ASN A N 1
ATOM 814 C CA . ASN A 1 99 ? 11.783 -7.508 -5.862 1.00 90.94 99 ASN A CA 1
ATOM 815 C C . ASN A 1 99 ? 11.880 -7.272 -7.379 1.00 90.94 99 ASN A C 1
ATOM 817 O O . ASN A 1 99 ? 11.328 -6.305 -7.910 1.00 90.94 99 ASN A O 1
ATOM 821 N N . ASP A 1 100 ? 12.587 -8.169 -8.068 1.00 90.31 100 ASP A N 1
ATOM 822 C CA . ASP A 1 100 ? 12.826 -8.079 -9.511 1.00 90.31 100 ASP A CA 1
ATOM 823 C C . ASP A 1 100 ? 11.541 -8.183 -10.345 1.00 90.31 100 ASP A C 1
ATOM 825 O O . ASP A 1 100 ? 11.461 -7.592 -11.422 1.00 90.31 100 ASP A O 1
ATOM 829 N N . GLU A 1 101 ? 10.536 -8.935 -9.890 1.00 90.38 101 GLU A N 1
ATOM 830 C CA . GLU A 1 101 ? 9.250 -9.058 -10.591 1.00 90.38 101 GLU A CA 1
ATOM 831 C C . GLU A 1 101 ? 8.471 -7.747 -10.511 1.00 90.38 101 GLU A C 1
ATOM 833 O O . GLU A 1 101 ? 8.014 -7.226 -11.531 1.00 90.38 101 GLU A O 1
ATOM 838 N N . LEU A 1 102 ? 8.413 -7.158 -9.316 1.00 90.56 102 LEU A N 1
ATOM 839 C CA . LEU A 1 102 ? 7.770 -5.870 -9.090 1.00 90.56 102 LEU A CA 1
ATOM 840 C C . LEU A 1 102 ? 8.460 -4.746 -9.880 1.00 90.56 102 LEU A C 1
ATOM 842 O O . LEU A 1 102 ? 7.800 -3.942 -10.539 1.00 90.56 102 LEU A O 1
ATOM 846 N N . GLU A 1 103 ? 9.795 -4.719 -9.877 1.00 91.00 103 GLU A N 1
ATOM 847 C CA . GLU A 1 103 ? 10.572 -3.735 -10.636 1.00 91.00 103 GLU A CA 1
ATOM 848 C C . GLU A 1 103 ? 10.336 -3.882 -12.153 1.00 91.00 103 GLU A C 1
ATOM 850 O O . GLU A 1 103 ? 10.168 -2.876 -12.846 1.00 91.00 103 GLU A O 1
ATOM 855 N N . LYS A 1 104 ? 10.242 -5.115 -12.678 1.00 90.69 104 LYS A N 1
ATOM 856 C CA . LYS A 1 104 ? 9.881 -5.364 -14.089 1.00 90.69 104 LYS A CA 1
ATOM 857 C C . LYS A 1 104 ? 8.490 -4.831 -14.426 1.00 90.69 104 LYS A C 1
ATOM 859 O O . LYS A 1 104 ? 8.338 -4.200 -15.473 1.00 90.69 104 LYS A O 1
ATOM 864 N N . ILE A 1 105 ? 7.501 -5.038 -13.550 1.00 90.19 105 ILE A N 1
ATOM 865 C CA . ILE A 1 105 ? 6.147 -4.485 -13.725 1.00 90.19 105 ILE A CA 1
ATOM 866 C C . ILE A 1 105 ? 6.212 -2.956 -13.810 1.00 90.19 105 ILE A C 1
ATOM 868 O O . ILE A 1 105 ? 5.619 -2.368 -14.712 1.00 90.19 105 ILE A O 1
ATOM 872 N N . PHE A 1 106 ? 6.964 -2.297 -12.926 1.00 90.00 106 PHE A N 1
ATOM 873 C CA . PHE A 1 106 ? 7.056 -0.832 -12.908 1.00 90.00 106 PHE A CA 1
ATOM 874 C C . PHE A 1 106 ? 7.785 -0.250 -14.119 1.00 90.00 106 PHE A C 1
ATOM 876 O O . PHE A 1 106 ? 7.400 0.814 -14.603 1.00 90.00 106 PHE A O 1
ATOM 883 N N . ILE A 1 107 ? 8.806 -0.937 -14.633 1.00 88.56 107 ILE A N 1
ATOM 884 C CA . ILE A 1 107 ? 9.502 -0.527 -15.861 1.00 88.56 107 ILE A CA 1
ATOM 885 C C . ILE A 1 107 ? 8.585 -0.689 -17.078 1.00 88.56 107 ILE A C 1
ATOM 887 O O . ILE A 1 107 ? 8.501 0.222 -17.902 1.00 88.56 107 ILE A O 1
ATOM 891 N N . GLY A 1 108 ? 7.894 -1.829 -17.191 1.00 87.81 108 GLY A N 1
ATOM 892 C CA . GLY A 1 108 ? 6.975 -2.100 -18.300 1.00 87.81 108 GLY A CA 1
ATOM 893 C C . GLY A 1 108 ? 5.741 -1.197 -18.284 1.00 87.81 108 GLY A C 1
ATOM 894 O O . GLY A 1 108 ? 5.270 -0.769 -19.337 1.00 87.81 108 GLY A O 1
ATOM 895 N N . PHE A 1 109 ? 5.252 -0.856 -17.088 1.00 86.06 109 PHE A N 1
ATOM 896 C CA . PHE A 1 109 ? 4.033 -0.080 -16.880 1.00 86.06 109 PHE A CA 1
ATOM 897 C C . PHE A 1 109 ? 4.219 0.953 -15.751 1.00 86.06 109 PHE A C 1
ATOM 899 O O . PHE A 1 109 ? 3.772 0.731 -14.625 1.00 86.06 109 PHE A O 1
ATOM 906 N N . PRO A 1 110 ? 4.802 2.137 -16.021 1.00 81.31 110 PRO A N 1
ATOM 907 C CA . PRO A 1 110 ? 5.108 3.132 -14.982 1.00 81.31 110 PRO A CA 1
ATOM 908 C C . PRO A 1 110 ? 3.907 3.587 -14.141 1.00 81.31 110 PRO A C 1
ATOM 910 O O . PRO A 1 110 ? 4.045 3.889 -12.955 1.00 81.31 110 PRO A O 1
ATOM 913 N N . LEU A 1 111 ? 2.705 3.608 -14.729 1.00 83.56 111 LEU A N 1
ATOM 914 C CA . LEU A 1 111 ? 1.476 3.933 -14.000 1.00 83.56 111 LEU A CA 1
ATOM 915 C C . LEU A 1 111 ? 1.149 2.894 -12.917 1.00 83.56 111 LEU A C 1
ATOM 917 O O . LEU A 1 111 ? 0.577 3.264 -11.891 1.00 83.56 111 LEU A O 1
ATOM 921 N N . MET A 1 112 ? 1.555 1.633 -13.098 1.00 86.06 112 MET A N 1
ATOM 922 C CA . MET A 1 112 ? 1.310 0.555 -12.136 1.00 86.06 112 MET A CA 1
ATOM 923 C C . MET A 1 112 ? 2.067 0.758 -10.827 1.00 86.06 112 MET A C 1
ATOM 925 O O . MET A 1 112 ? 1.531 0.414 -9.779 1.00 86.06 112 MET A O 1
ATOM 929 N N . GLY A 1 113 ? 3.228 1.422 -10.835 1.00 85.94 113 GLY A N 1
ATOM 930 C CA . GLY A 1 113 ? 3.930 1.787 -9.597 1.00 85.94 113 GLY A CA 1
ATOM 931 C C . GLY A 1 113 ? 3.090 2.676 -8.675 1.00 85.94 113 GLY A C 1
ATOM 932 O O . GLY A 1 113 ? 3.041 2.471 -7.461 1.00 85.94 113 GLY A O 1
ATOM 933 N N . ARG A 1 114 ? 2.340 3.627 -9.247 1.00 86.62 114 ARG A N 1
ATOM 934 C CA . ARG A 1 114 ? 1.424 4.485 -8.474 1.00 86.62 114 ARG A CA 1
ATOM 935 C C . ARG A 1 114 ? 0.206 3.722 -7.963 1.00 86.62 114 ARG A C 1
ATOM 937 O O . ARG A 1 114 ? -0.246 3.985 -6.850 1.00 86.62 114 ARG A O 1
ATOM 944 N N . GLN A 1 115 ? -0.301 2.771 -8.745 1.00 89.56 115 GLN A N 1
ATOM 945 C CA . GLN A 1 115 ? -1.419 1.925 -8.323 1.00 89.56 115 GLN A CA 1
ATOM 946 C C . GLN A 1 115 ? -1.004 0.970 -7.205 1.00 89.56 115 GLN A C 1
ATOM 948 O O . GLN A 1 115 ? -1.722 0.854 -6.218 1.00 89.56 115 GLN A O 1
ATOM 953 N N . TYR A 1 116 ? 0.186 0.375 -7.297 1.00 93.44 116 TYR A N 1
ATOM 954 C CA . TYR A 1 116 ? 0.758 -0.455 -6.242 1.00 93.44 116 TYR A CA 1
ATOM 955 C C . TYR A 1 116 ? 0.873 0.305 -4.918 1.00 93.44 116 TYR A C 1
ATOM 957 O O . TYR A 1 116 ? 0.439 -0.183 -3.875 1.00 93.44 116 TYR A O 1
ATOM 965 N N . PHE A 1 117 ? 1.385 1.540 -4.960 1.00 92.69 117 PHE A N 1
ATOM 966 C CA . PHE A 1 117 ? 1.467 2.378 -3.766 1.00 92.69 117 PHE A CA 1
ATOM 967 C C . PHE A 1 117 ? 0.094 2.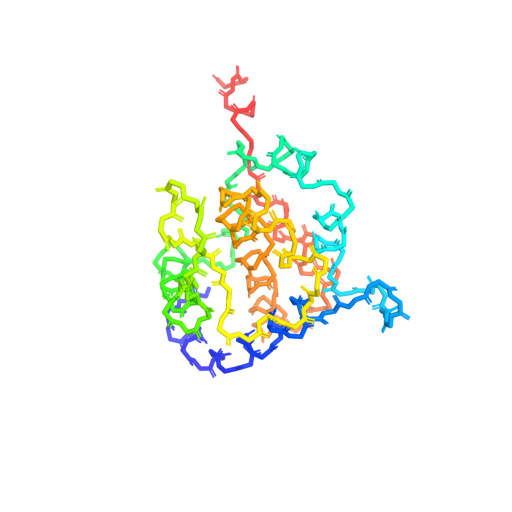563 -3.108 1.00 92.69 117 PHE A C 1
ATOM 969 O O . PHE A 1 117 ? -0.060 2.363 -1.905 1.00 92.69 117 PHE A O 1
ATOM 976 N N . LYS A 1 118 ? -0.922 2.897 -3.909 1.00 91.56 118 LYS A N 1
ATOM 977 C CA . LYS A 1 118 ? -2.272 3.179 -3.415 1.00 91.56 118 LYS A CA 1
ATOM 978 C C . LYS A 1 118 ? -3.011 1.929 -2.932 1.00 91.56 118 LYS A C 1
ATOM 980 O O . LYS A 1 118 ? -3.646 1.971 -1.882 1.00 91.56 118 LYS A O 1
ATOM 985 N N . PHE A 1 119 ? -2.994 0.852 -3.711 1.00 92.69 119 PHE A N 1
ATOM 986 C CA . PHE A 1 119 ? -3.835 -0.325 -3.472 1.00 92.69 119 PHE A CA 1
ATOM 987 C C . PHE A 1 119 ? -3.190 -1.360 -2.563 1.00 92.69 119 PHE A C 1
ATOM 989 O O . PHE A 1 119 ? -3.919 -2.121 -1.932 1.00 92.69 119 PHE A O 1
ATOM 996 N N . VAL A 1 120 ? -1.861 -1.355 -2.464 1.00 93.81 120 VAL A N 1
ATOM 997 C CA . VAL A 1 120 ? -1.112 -2.278 -1.612 1.00 93.81 120 VAL A CA 1
ATOM 998 C C . VAL A 1 120 ? -0.496 -1.505 -0.453 1.00 93.81 120 VAL A C 1
ATOM 1000 O O . VAL A 1 120 ? -1.010 -1.574 0.658 1.00 93.81 120 VAL A O 1
ATOM 1003 N N . ILE A 1 121 ? 0.536 -0.692 -0.700 1.00 94.50 121 ILE A N 1
ATOM 1004 C CA . ILE A 1 121 ? 1.369 -0.106 0.368 1.00 94.50 121 ILE A CA 1
ATOM 1005 C C . ILE A 1 121 ? 0.561 0.710 1.385 1.00 94.50 121 ILE A C 1
ATOM 1007 O O . ILE A 1 121 ? 0.725 0.514 2.589 1.00 94.50 121 ILE A O 1
ATOM 1011 N N . LEU A 1 122 ? -0.332 1.597 0.934 1.00 95.12 122 LEU A N 1
ATOM 1012 C CA . LEU A 1 122 ? -1.152 2.393 1.855 1.00 95.12 122 LEU A CA 1
ATOM 1013 C C . LEU A 1 122 ? -2.113 1.529 2.676 1.00 95.12 122 LEU A C 1
ATOM 1015 O O . LEU A 1 122 ? -2.261 1.765 3.875 1.00 95.12 122 LEU A O 1
ATOM 1019 N N . LYS A 1 123 ? -2.757 0.531 2.061 1.00 95.44 123 LYS A N 1
ATOM 1020 C CA . LYS A 1 123 ? -3.690 -0.351 2.775 1.00 95.44 123 LYS A CA 1
ATOM 1021 C C . LYS A 1 123 ? -2.952 -1.205 3.805 1.00 95.44 123 LYS A C 1
ATOM 1023 O O . LYS A 1 123 ? -3.388 -1.267 4.951 1.00 95.44 123 LYS A O 1
ATOM 1028 N N . GLU A 1 124 ? -1.797 -1.756 3.438 1.00 94.69 124 GLU A N 1
ATOM 1029 C CA . GLU A 1 124 ? -0.924 -2.501 4.351 1.00 94.69 124 GLU A CA 1
ATOM 1030 C C . GLU A 1 124 ? -0.501 -1.656 5.554 1.00 94.69 124 GLU A C 1
ATOM 1032 O O . GLU A 1 124 ? -0.642 -2.076 6.703 1.00 94.69 124 GLU A O 1
ATOM 1037 N N . ALA A 1 125 ? -0.067 -0.419 5.311 1.00 95.75 125 ALA A N 1
ATOM 1038 C CA . ALA A 1 125 ? 0.303 0.501 6.377 1.00 95.75 125 ALA A CA 1
ATOM 1039 C C . ALA A 1 125 ? -0.865 0.803 7.330 1.00 95.75 125 ALA A C 1
ATOM 1041 O O . ALA A 1 125 ? -0.670 0.858 8.546 1.00 95.75 125 ALA A O 1
ATOM 1042 N N . VAL A 1 126 ? -2.083 0.969 6.800 1.00 96.50 126 VAL A N 1
ATOM 1043 C CA . VAL A 1 126 ? -3.288 1.171 7.617 1.00 96.50 126 VAL A CA 1
ATOM 1044 C C . VAL A 1 126 ? -3.584 -0.057 8.473 1.00 96.50 126 VAL A C 1
ATOM 1046 O O . VAL A 1 126 ? -3.821 0.101 9.669 1.00 96.50 126 VAL A O 1
ATOM 1049 N N . VAL A 1 127 ? -3.534 -1.269 7.915 1.00 95.81 127 VAL A N 1
ATOM 1050 C CA . VAL A 1 127 ? -3.783 -2.495 8.691 1.00 95.81 127 VAL A CA 1
ATOM 1051 C C . VAL A 1 127 ? -2.766 -2.645 9.815 1.00 95.81 127 VAL A C 1
ATOM 1053 O O . VAL A 1 127 ? -3.157 -2.879 10.955 1.00 95.81 127 VAL A O 1
ATOM 1056 N N . GLN A 1 128 ? -1.480 -2.430 9.533 1.00 94.81 128 GLN A N 1
ATOM 1057 C CA . GLN A 1 128 ? -0.424 -2.526 10.546 1.00 94.81 128 GLN A CA 1
ATOM 1058 C C . GLN A 1 128 ? -0.607 -1.515 11.678 1.00 94.81 128 GLN A C 1
ATOM 1060 O O . GLN A 1 128 ? -0.492 -1.858 12.856 1.00 94.81 128 GLN A O 1
ATOM 1065 N N . LEU A 1 129 ? -0.978 -0.281 11.341 1.00 95.94 129 LEU A N 1
ATOM 1066 C CA . LEU A 1 129 ? -1.347 0.731 12.327 1.00 95.94 129 LEU A CA 1
ATOM 1067 C C . LEU A 1 129 ? -2.535 0.287 13.193 1.00 95.94 129 LEU A C 1
ATOM 1069 O O . LEU A 1 129 ? -2.518 0.486 14.407 1.00 95.94 129 LEU A O 1
ATOM 1073 N N . VAL A 1 130 ? -3.553 -0.344 12.599 1.00 96.19 130 VAL A N 1
ATOM 1074 C CA . VAL A 1 130 ? -4.699 -0.885 13.346 1.00 96.19 130 VAL A CA 1
ATOM 1075 C C . VAL A 1 130 ? -4.277 -2.024 14.266 1.00 96.19 130 VAL A C 1
ATOM 1077 O O . VAL A 1 130 ? -4.698 -2.029 15.425 1.00 96.19 130 VAL A O 1
ATOM 1080 N N . CYS A 1 131 ? -3.419 -2.940 13.814 1.00 94.62 131 CYS A N 1
ATOM 1081 C CA . CYS A 1 131 ? -2.844 -3.989 14.659 1.00 94.62 131 CYS A CA 1
ATOM 1082 C C . CYS A 1 131 ? -2.141 -3.383 15.879 1.00 94.62 131 CYS A C 1
ATOM 1084 O O . CYS A 1 131 ? -2.427 -3.764 17.011 1.00 94.62 131 CYS A O 1
ATOM 1086 N N . GLN A 1 132 ? -1.284 -2.382 15.667 1.00 94.19 132 GLN A N 1
ATOM 1087 C CA . GLN A 1 132 ? -0.555 -1.704 16.744 1.00 94.19 132 GLN A CA 1
ATOM 1088 C C . GLN A 1 132 ? -1.476 -0.947 17.700 1.00 94.19 132 GLN A C 1
ATOM 1090 O O . GLN A 1 132 ? -1.240 -0.923 18.905 1.00 94.19 132 GLN A O 1
ATOM 1095 N N . TRP A 1 133 ? -2.529 -0.320 17.177 1.00 95.12 133 TRP A N 1
ATOM 1096 C CA . TRP A 1 133 ? -3.451 0.462 17.992 1.00 95.12 133 TRP A CA 1
ATOM 1097 C C . TRP A 1 133 ? -4.388 -0.408 18.832 1.00 95.12 133 TRP A C 1
ATOM 1099 O O . TRP A 1 133 ? -4.727 -0.045 19.957 1.00 95.12 133 TRP A O 1
ATOM 1109 N N . THR A 1 134 ? -4.825 -1.541 18.283 1.00 95.69 134 THR A N 1
ATOM 1110 C CA . THR A 1 134 ? -5.923 -2.342 18.849 1.00 95.69 134 THR A CA 1
ATOM 1111 C C . THR A 1 134 ? -5.478 -3.678 19.435 1.00 95.69 134 THR A C 1
ATOM 1113 O O . THR A 1 134 ? -6.244 -4.299 20.166 1.00 95.69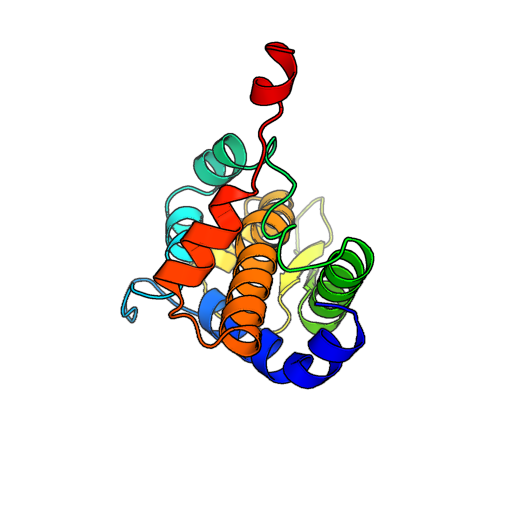 134 THR A O 1
ATOM 1116 N N . GLY A 1 135 ? -4.269 -4.140 19.108 1.00 95.25 135 GLY A N 1
ATOM 1117 C CA . GLY A 1 135 ? -3.785 -5.481 19.436 1.00 95.25 135 GLY A CA 1
ATOM 1118 C C . GLY A 1 135 ? -4.439 -6.602 18.620 1.00 95.25 135 GLY A C 1
ATOM 1119 O O . GLY A 1 135 ? -4.204 -7.772 18.915 1.00 95.25 135 GLY A O 1
ATOM 1120 N N . MET A 1 136 ? -5.271 -6.282 17.619 1.00 94.81 136 MET A N 1
ATOM 1121 C CA . MET A 1 136 ? -5.905 -7.294 16.771 1.00 94.81 136 MET A CA 1
ATOM 1122 C C . MET A 1 136 ? -4.869 -8.026 15.899 1.00 94.81 136 MET A C 1
ATOM 1124 O O . MET A 1 136 ? -3.952 -7.385 15.381 1.00 94.81 136 MET A O 1
ATOM 1128 N N . PRO A 1 137 ? -5.038 -9.342 15.664 1.00 94.00 137 PRO A N 1
ATOM 1129 C CA . PRO A 1 137 ? -4.276 -10.061 14.649 1.00 94.00 137 PRO A CA 1
ATOM 1130 C C . PRO A 1 137 ? -4.487 -9.464 13.253 1.00 94.00 137 PRO A C 1
ATOM 1132 O O . PRO A 1 137 ? -5.589 -9.013 12.931 1.00 94.00 137 PRO A O 1
ATOM 1135 N N . TYR A 1 138 ? -3.462 -9.547 12.400 1.00 91.94 138 TYR A N 1
ATOM 1136 C CA . TYR A 1 138 ? -3.455 -8.949 11.059 1.00 91.94 138 TYR A CA 1
ATOM 1137 C C . TYR A 1 138 ? -4.700 -9.293 10.228 1.00 91.94 138 TYR A C 1
ATOM 1139 O O . TYR A 1 138 ? -5.406 -8.393 9.784 1.00 91.94 138 TYR A O 1
ATOM 1147 N N . VAL A 1 139 ? -5.036 -10.582 10.099 1.00 91.94 139 VAL A N 1
ATOM 1148 C CA . VAL A 1 139 ? -6.198 -11.047 9.314 1.00 91.94 139 VAL A CA 1
ATOM 1149 C C . VAL A 1 139 ? -7.509 -10.427 9.813 1.00 91.94 139 VAL A C 1
ATOM 1151 O O . VAL A 1 139 ? -8.394 -10.077 9.032 1.00 91.94 139 VAL A O 1
ATOM 1154 N N . GLN A 1 140 ? -7.642 -10.256 11.131 1.00 94.50 140 GLN A N 1
ATOM 1155 C CA . GLN A 1 140 ? -8.817 -9.617 11.713 1.00 94.50 140 GLN A CA 1
ATOM 1156 C C . GLN A 1 140 ? -8.822 -8.109 11.437 1.00 94.50 140 GLN A C 1
ATOM 1158 O O . GLN A 1 140 ? -9.855 -7.571 11.040 1.00 94.50 140 GLN A O 1
ATOM 1163 N N . ALA A 1 141 ? -7.689 -7.431 11.627 1.00 95.00 141 ALA A N 1
ATOM 1164 C CA . ALA A 1 141 ? -7.557 -6.002 11.364 1.00 95.00 141 ALA A CA 1
ATOM 1165 C C . ALA A 1 141 ? -7.823 -5.664 9.888 1.00 95.00 141 ALA A C 1
ATOM 1167 O O . ALA A 1 141 ? -8.553 -4.711 9.606 1.00 95.00 141 ALA A O 1
ATOM 1168 N N . ASP A 1 142 ? -7.314 -6.471 8.957 1.00 94.62 142 ASP A N 1
ATOM 1169 C CA . ASP A 1 142 ? -7.526 -6.286 7.522 1.00 94.62 142 ASP A CA 1
ATOM 1170 C C . ASP A 1 142 ? -8.999 -6.433 7.136 1.00 94.62 142 ASP A C 1
ATOM 1172 O O . ASP A 1 142 ? -9.567 -5.555 6.481 1.00 94.62 142 ASP A O 1
ATOM 1176 N N . LYS A 1 143 ? -9.668 -7.475 7.643 1.00 94.75 143 LYS A N 1
ATOM 1177 C CA . LYS A 1 143 ? -11.111 -7.657 7.446 1.00 94.75 143 LYS A CA 1
ATOM 1178 C C . LYS A 1 143 ? -11.909 -6.459 7.962 1.00 94.75 143 LYS A C 1
ATOM 1180 O O . LYS A 1 143 ? -12.848 -6.002 7.308 1.00 94.75 143 LYS A O 1
ATOM 1185 N N . MET A 1 144 ? -11.543 -5.934 9.128 1.00 95.94 144 MET A N 1
ATOM 1186 C CA . MET A 1 144 ? -12.225 -4.781 9.712 1.00 95.94 144 MET A CA 1
ATOM 1187 C C . MET A 1 144 ? -11.972 -3.493 8.920 1.00 95.94 144 MET A C 1
ATOM 1189 O O . MET A 1 144 ? -12.910 -2.718 8.727 1.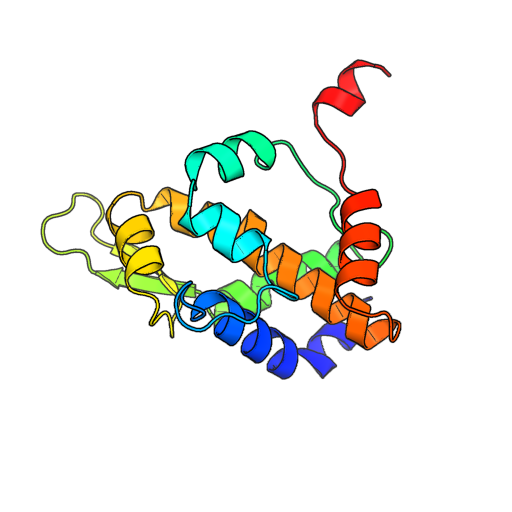00 95.94 144 MET A O 1
ATOM 1193 N N . CYS A 1 145 ? -10.756 -3.271 8.417 1.00 95.69 145 CYS A N 1
ATOM 1194 C CA . CYS A 1 145 ? -10.449 -2.129 7.552 1.00 95.69 145 CYS A CA 1
ATOM 1195 C C . CYS A 1 145 ? -11.180 -2.220 6.209 1.00 95.69 145 CYS A C 1
ATOM 1197 O O . CYS A 1 145 ? -11.763 -1.233 5.761 1.00 95.69 145 CYS A O 1
ATOM 1199 N N . SER A 1 146 ? -11.219 -3.413 5.617 1.00 94.06 146 SER A N 1
ATOM 1200 C CA . SER A 1 146 ? -11.947 -3.695 4.377 1.00 94.06 146 SER A CA 1
ATOM 1201 C C . SER A 1 146 ? -13.452 -3.468 4.530 1.00 94.06 146 SER A C 1
ATOM 1203 O O . SER A 1 146 ? -14.100 -2.992 3.607 1.00 94.06 146 SER A O 1
ATOM 1205 N N . SER A 1 147 ? -14.020 -3.716 5.718 1.00 94.88 147 SER A N 1
ATOM 1206 C CA . SER A 1 147 ? -15.452 -3.492 5.983 1.00 94.88 147 SER A CA 1
ATOM 1207 C C . SER A 1 147 ? -15.899 -2.025 5.930 1.00 94.88 147 SER A C 1
ATOM 1209 O O . SER A 1 147 ? -17.097 -1.751 5.966 1.00 94.88 147 SER A O 1
ATOM 1211 N N . THR A 1 148 ? -14.960 -1.075 5.902 1.00 93.56 148 THR A N 1
ATOM 1212 C CA . THR A 1 148 ? -15.264 0.356 5.756 1.00 93.56 148 THR A CA 1
ATOM 1213 C C . THR A 1 148 ? -15.066 0.853 4.328 1.00 93.56 148 THR A C 1
ATOM 1215 O O . THR A 1 148 ? -15.280 2.034 4.066 1.00 93.56 148 THR A O 1
ATOM 1218 N N . GLU A 1 149 ? -14.595 -0.013 3.432 1.00 92.19 149 GLU A N 1
ATOM 1219 C CA . GLU A 1 149 ? -14.356 0.323 2.039 1.00 92.19 149 GLU A CA 1
ATOM 1220 C C . GLU A 1 149 ? -15.686 0.421 1.291 1.00 92.19 149 GLU A C 1
ATOM 1222 O O . GLU A 1 149 ? -16.582 -0.404 1.458 1.00 92.19 149 GLU A O 1
ATOM 1227 N N . LEU A 1 150 ? -15.813 1.463 0.480 1.00 90.19 150 LEU A N 1
ATOM 1228 C CA . LEU A 1 150 ? -16.998 1.758 -0.310 1.00 90.19 150 LEU A CA 1
ATOM 1229 C C . LEU A 1 150 ? -16.622 1.751 -1.789 1.00 90.19 150 LEU A C 1
ATOM 1231 O O . LEU A 1 150 ? -15.502 2.125 -2.150 1.00 90.19 150 LEU A O 1
ATOM 1235 N N . SER A 1 151 ? -17.556 1.347 -2.643 1.00 86.44 151 SER A N 1
ATOM 1236 C CA . SER A 1 151 ? -17.416 1.370 -4.096 1.00 86.44 151 SER A CA 1
ATOM 1237 C C . SER A 1 151 ? -18.338 2.413 -4.726 1.00 86.44 151 SER A C 1
ATOM 1239 O O . SER A 1 151 ? -19.434 2.683 -4.242 1.00 86.44 151 SER A O 1
ATOM 1241 N N . VAL A 1 152 ? -17.937 2.977 -5.870 1.00 75.81 152 VAL A N 1
ATOM 1242 C CA . VAL A 1 152 ? -18.784 3.932 -6.620 1.00 75.81 152 VAL A CA 1
ATOM 1243 C C . VAL A 1 152 ? -20.144 3.323 -7.007 1.00 75.81 152 VAL A C 1
ATOM 1245 O O . VAL A 1 152 ? -21.131 4.047 -7.135 1.00 75.81 152 VAL A O 1
ATOM 1248 N N . SER A 1 153 ? -20.228 2.000 -7.173 1.00 69.12 153 SER A N 1
ATOM 1249 C CA . SER A 1 153 ? -21.490 1.282 -7.390 1.00 69.12 153 SER A CA 1
ATOM 1250 C C . SER A 1 153 ? -22.446 1.343 -6.198 1.00 69.12 153 SER A C 1
ATOM 1252 O O . SER A 1 153 ? -23.655 1.339 -6.419 1.00 69.12 153 SER A O 1
ATOM 1254 N N . ASP A 1 154 ? -21.942 1.470 -4.969 1.00 63.53 154 ASP A N 1
ATOM 1255 C CA . ASP A 1 154 ? -22.775 1.532 -3.760 1.00 63.53 154 ASP A CA 1
ATOM 1256 C C . ASP A 1 154 ? -23.557 2.849 -3.671 1.00 63.53 154 ASP A C 1
ATOM 1258 O O . ASP A 1 154 ? -24.643 2.893 -3.101 1.00 63.53 154 ASP A O 1
ATOM 1262 N N . PHE A 1 155 ? -23.059 3.915 -4.306 1.00 58.09 155 PHE A N 1
ATOM 1263 C CA . PHE A 1 155 ? -23.755 5.201 -4.389 1.00 58.09 155 PHE A CA 1
ATOM 1264 C C . PHE A 1 155 ? -24.844 5.261 -5.464 1.00 58.09 155 PHE A C 1
ATOM 1266 O O . PHE A 1 155 ? -25.650 6.183 -5.448 1.00 58.09 155 PHE A O 1
ATOM 1273 N N . LYS A 1 156 ? -24.891 4.311 -6.408 1.00 52.34 156 LYS A N 1
ATOM 1274 C CA . LYS A 1 156 ? -25.901 4.314 -7.484 1.00 52.34 156 LYS A CA 1
ATOM 1275 C C . LYS A 1 156 ? -27.264 3.761 -7.057 1.00 52.34 156 LYS A C 1
ATOM 1277 O O . LYS A 1 156 ? -28.202 3.832 -7.843 1.00 52.34 156 LYS A O 1
ATOM 1282 N N . ASN A 1 157 ? -27.364 3.230 -5.839 1.00 47.03 157 ASN A N 1
ATOM 1283 C CA . ASN A 1 157 ? -28.587 2.657 -5.272 1.00 47.03 157 ASN A CA 1
ATOM 1284 C C . ASN A 1 157 ? -29.158 3.493 -4.108 1.00 47.03 157 ASN A C 1
ATOM 1286 O O . ASN A 1 157 ? -29.944 2.966 -3.319 1.00 47.03 157 ASN A O 1
ATOM 1290 N N . VAL A 1 158 ? -28.751 4.763 -3.988 1.00 46.97 158 VAL A N 1
ATOM 1291 C CA . VAL A 1 158 ? -29.278 5.737 -3.014 1.00 46.97 158 VAL A CA 1
ATOM 1292 C C . VAL A 1 158 ? -30.066 6.817 -3.738 1.00 46.97 158 VAL A C 1
ATOM 1294 O O . VAL A 1 158 ? -29.554 7.318 -4.764 1.00 46.97 158 VAL A O 1
#

Sequence (158 aa):
MNTDFIIRHVNSIVHTVQEIMNCSLTKCDATQHERHHEFLEDPEKVYKDNHLKYCFGTKYITAEGFEYLQNMLDQRMCTNKFLPGSIFSRYSTFSQCTNDELEKIFIGFPLMGRQYFKFVILKEAVVQLVCQWTGMPYVQADKMCSSTELSVSDFKNV

pLDDT: mean 88.04, std 10.36, range [46.97, 96.5]

Foldseek 3Di:
DAQVLCVVCVVVLLVVLLCLLQDDPVPDPCPQAVVSVVCLVPVPVLCVVPVQKDQQLCVPAPPNNLVSSLVSCCVQFKDWDADPPDPPRIAIATPRRPPPSVVVCCNVPRVSRVVCCVRGSSNSSSLVSQCVVPVDDSVVSSVVRVVRMDGPVVVVVD

Secondary structure (DSSP, 8-state):
--HHHHHHHHHHHHHHHHHHHT--GGG--GGG-HHHHHHHH-HHHHHHHHTTEE-TTTTTS-HHHHHHHHHHHHHHHEEEEE-TTSSSSEEEEETT---HHHHHHHHH-HHHHHHHIIIIIHHHHHHHHHHHHH---HHHHHHHHHTT-EETTGGGG-

Organism: C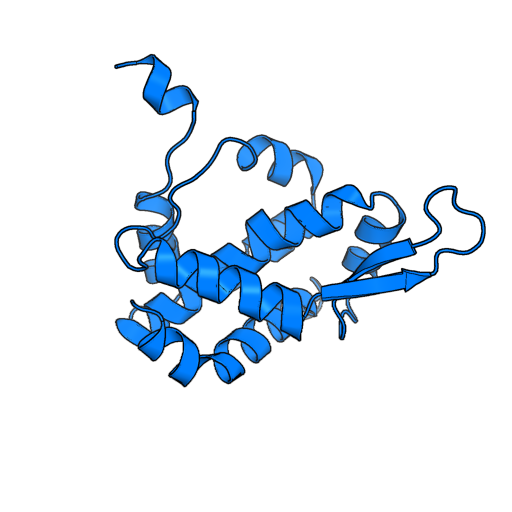rassostrea virginica (NCBI:txid6565)

Radius of gyration: 15.82 Å; chains: 1; bounding box: 47×32×44 Å